Protein AF-A0A8T7BQT5-F1 (afdb_monomer)

Foldseek 3Di:
DPPDDLLVVLVVLLVVLLVVLVVVLVVVLVVVVVVLVVCQVVFDADPPLVVVCVVVVHDRTDHPDDDPCVSVVVSVVSSVVSSVVSVVVSVVSSVDDVVVVVVVD

Secondary structure (DSSP, 8-state):
-----HHHHHHHHHHHHHHHHHHHHHHHHHHHHHHHHHHHHH-B--TTHHHHHHHHT--S-BPP---HHHHHHHHHHHHHHHHHHHHHHHHHHHHS-HHHHTT--

Structure (mmCIF, N/CA/C/O backbone):
data_AF-A0A8T7BQT5-F1
#
_entry.id   AF-A0A8T7BQT5-F1
#
loop_
_atom_site.group_PDB
_atom_site.id
_atom_site.type_symbol
_atom_site.label_atom_id
_atom_site.label_alt_id
_atom_site.label_comp_id
_atom_site.label_asym_id
_atom_site.label_entity_id
_atom_site.label_seq_id
_atom_site.pdbx_PDB_ins_code
_atom_site.Cartn_x
_atom_site.Cartn_y
_atom_site.Cartn_z
_atom_site.occupancy
_atom_site.B_iso_or_equiv
_atom_site.auth_seq_id
_atom_site.auth_comp_id
_atom_site.auth_asym_id
_atom_site.auth_atom_id
_at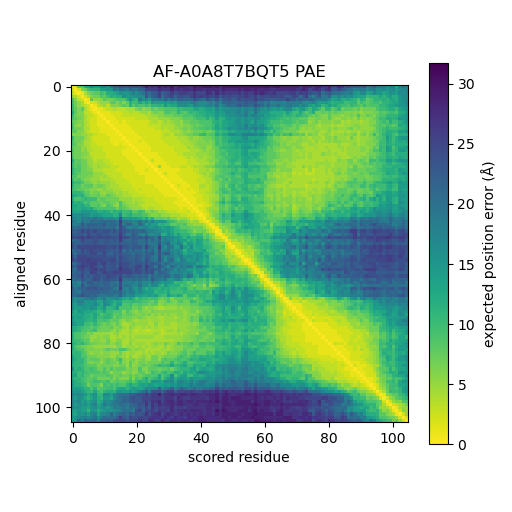om_site.pdbx_PDB_model_num
ATOM 1 N N . ALA A 1 1 ? -28.362 10.741 21.816 1.00 50.31 1 ALA A N 1
ATOM 2 C CA . ALA A 1 1 ? -27.194 9.835 21.861 1.00 50.31 1 ALA A CA 1
ATOM 3 C C . ALA A 1 1 ? -27.605 8.482 21.289 1.00 50.31 1 ALA A C 1
ATOM 5 O O . ALA A 1 1 ? -28.523 7.880 21.825 1.00 50.31 1 ALA A O 1
ATOM 6 N N . LEU A 1 2 ? -26.985 8.017 20.200 1.00 54.69 2 LEU A N 1
ATOM 7 C CA . LEU A 1 2 ? -27.400 6.820 19.441 1.00 54.69 2 LEU A CA 1
ATOM 8 C C . LEU A 1 2 ? -27.205 5.461 20.167 1.00 54.69 2 LEU A C 1
ATOM 10 O O . LEU A 1 2 ? -27.236 4.417 19.529 1.00 54.69 2 LEU A O 1
ATOM 14 N N . GLY A 1 3 ? -26.974 5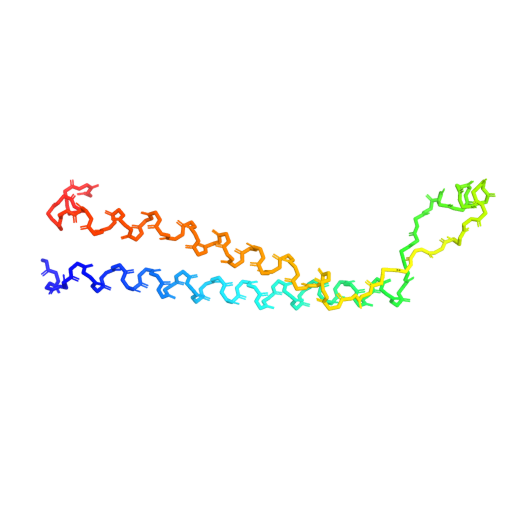.435 21.485 1.00 65.12 3 GLY A N 1
ATOM 15 C CA . GLY A 1 3 ? -26.858 4.194 22.273 1.00 65.12 3 GLY A CA 1
ATOM 16 C C . GLY A 1 3 ? -25.644 3.304 21.957 1.00 65.12 3 GLY A C 1
ATOM 17 O O . GLY A 1 3 ? -25.505 2.228 22.535 1.00 65.12 3 GLY A O 1
ATOM 18 N N . LEU A 1 4 ? -24.748 3.727 21.061 1.00 63.12 4 LEU A N 1
ATOM 19 C CA . LEU A 1 4 ? -23.578 2.944 20.670 1.00 63.12 4 LEU A CA 1
ATOM 20 C C . LEU A 1 4 ? -22.508 2.972 21.767 1.00 63.12 4 LEU A C 1
ATOM 22 O O . LEU A 1 4 ? -22.069 4.033 22.210 1.00 63.12 4 LEU A O 1
ATOM 26 N N . ARG A 1 5 ? -22.065 1.781 22.188 1.00 69.88 5 ARG A N 1
ATOM 27 C CA . ARG A 1 5 ? -20.934 1.619 23.110 1.00 69.88 5 ARG A CA 1
ATOM 28 C C . ARG A 1 5 ? -19.658 2.193 22.466 1.00 69.88 5 ARG A C 1
ATOM 30 O O . ARG A 1 5 ? -19.417 1.906 21.293 1.00 69.88 5 ARG A O 1
ATOM 37 N N . PRO A 1 6 ? -18.804 2.921 23.209 1.00 66.50 6 PRO A N 1
ATOM 38 C CA . PRO A 1 6 ? -17.599 3.569 22.668 1.00 66.50 6 PRO A CA 1
ATOM 39 C C . PRO A 1 6 ? -16.640 2.606 21.940 1.00 66.50 6 PRO A C 1
ATOM 41 O O . PRO A 1 6 ? -16.027 2.979 20.943 1.00 66.50 6 PRO A O 1
ATOM 44 N N . GLY A 1 7 ? -16.595 1.330 22.342 1.00 70.31 7 GLY A N 1
ATOM 45 C CA . GLY A 1 7 ? -15.810 0.299 21.648 1.00 70.31 7 GLY A CA 1
ATOM 46 C C . GLY A 1 7 ? -16.307 -0.065 20.239 1.00 70.31 7 GLY A C 1
ATOM 47 O O . GLY A 1 7 ? -15.526 -0.524 19.411 1.00 70.31 7 GLY A O 1
ATOM 48 N N . HIS A 1 8 ? -17.589 0.146 19.923 1.00 75.25 8 HIS A N 1
ATOM 49 C CA . HIS A 1 8 ? -18.101 -0.082 18.565 1.00 75.25 8 HIS A CA 1
ATOM 50 C C . HIS A 1 8 ? -17.674 1.032 17.605 1.00 75.25 8 HIS A C 1
ATOM 52 O O . HIS A 1 8 ? -17.433 0.761 16.432 1.00 75.25 8 HIS A O 1
ATOM 58 N N . LEU A 1 9 ? -17.530 2.263 18.106 1.00 78.81 9 LEU A N 1
ATOM 59 C CA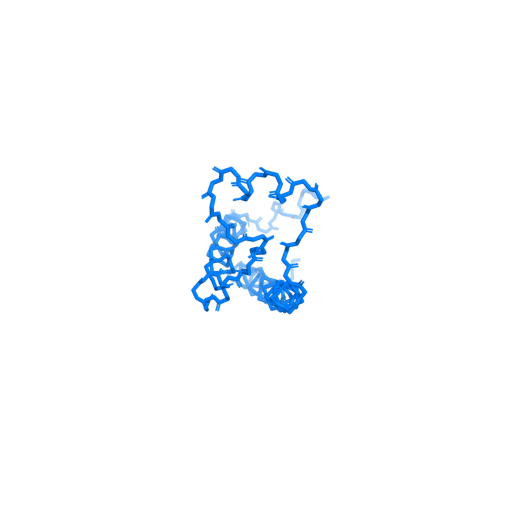 . LEU A 1 9 ? -17.135 3.417 17.301 1.00 78.81 9 LEU A CA 1
ATOM 60 C C . LEU A 1 9 ? -15.662 3.325 16.877 1.00 78.81 9 LEU A C 1
ATOM 62 O O . LEU A 1 9 ? -15.334 3.546 15.716 1.00 78.81 9 LEU A O 1
ATOM 66 N N . SER A 1 10 ? -14.778 2.913 17.790 1.00 74.94 10 SER A N 1
ATOM 67 C CA . SER A 1 10 ? -13.363 2.694 17.466 1.00 74.94 10 SER A CA 1
ATOM 68 C C . SER A 1 10 ? -13.155 1.522 16.501 1.00 74.94 10 SER A C 1
ATOM 70 O O . SER A 1 10 ? -12.359 1.635 15.568 1.00 74.94 10 SER A O 1
ATOM 72 N N . ARG A 1 11 ? -13.914 0.427 16.654 1.00 80.38 11 ARG A N 1
ATOM 73 C CA . ARG A 1 11 ? -13.884 -0.702 15.708 1.00 80.38 11 ARG A CA 1
ATOM 74 C C . ARG A 1 11 ? -14.374 -0.306 14.314 1.00 80.38 11 ARG A C 1
ATOM 76 O O . ARG A 1 11 ? -13.792 -0.757 13.333 1.00 80.38 11 ARG A O 1
ATOM 83 N N . LEU A 1 12 ? -15.410 0.528 14.225 1.00 84.81 12 LEU A N 1
ATOM 84 C CA . LEU A 1 12 ? -15.933 1.021 12.951 1.00 84.81 12 LEU A CA 1
ATOM 85 C C . LEU A 1 12 ? -14.863 1.803 12.179 1.00 84.81 12 LEU A C 1
ATOM 87 O O . LEU A 1 12 ? -14.565 1.457 11.040 1.00 84.81 12 LEU A O 1
ATOM 91 N N . VAL A 1 13 ? -14.230 2.782 12.831 1.00 82.88 13 VAL A N 1
ATOM 92 C CA . VAL A 1 13 ? -13.184 3.619 12.217 1.00 82.88 13 VAL A CA 1
ATOM 93 C C . VAL A 1 13 ? -11.975 2.786 11.791 1.00 82.88 13 VAL A C 1
ATOM 95 O O . VAL A 1 13 ? -11.393 3.019 10.731 1.00 82.88 13 VAL A O 1
ATOM 98 N N . PHE A 1 14 ? -11.607 1.774 12.579 1.00 82.44 14 PHE A N 1
ATOM 99 C CA . PHE A 1 14 ? -10.525 0.864 12.210 1.00 82.44 14 PHE A CA 1
ATOM 100 C C . PHE A 1 14 ? -10.862 0.045 10.954 1.00 82.44 14 PHE A C 1
ATOM 102 O O . PHE A 1 14 ? -10.040 -0.052 10.044 1.00 82.44 14 PHE A O 1
ATOM 109 N N . VAL A 1 15 ? -12.077 -0.511 10.877 1.00 85.50 15 VAL A N 1
ATOM 110 C CA . VAL A 1 15 ? -12.546 -1.276 9.708 1.00 85.50 15 VAL A CA 1
ATOM 111 C C . VAL A 1 15 ? -12.641 -0.390 8.466 1.00 85.50 15 VAL A C 1
ATOM 113 O O . VAL A 1 15 ? -12.216 -0.810 7.394 1.00 85.50 15 VAL A O 1
ATOM 116 N N . GLU A 1 16 ? -13.133 0.839 8.604 1.00 87.44 16 GLU A N 1
ATOM 117 C CA . GLU A 1 16 ? -13.184 1.819 7.516 1.00 87.44 16 GLU A CA 1
ATOM 118 C C . GLU A 1 16 ? -11.782 2.158 6.997 1.00 87.44 16 GLU A C 1
ATOM 120 O O . GLU A 1 16 ? -11.531 2.111 5.792 1.00 87.44 16 GLU A O 1
ATOM 125 N N . THR A 1 17 ? -10.840 2.408 7.909 1.00 85.00 17 THR A N 1
ATOM 126 C CA . THR A 1 17 ? -9.448 2.698 7.542 1.00 85.00 17 THR A CA 1
ATOM 127 C C . THR A 1 17 ? -8.800 1.512 6.827 1.00 85.00 17 THR A C 1
ATOM 129 O O . THR A 1 17 ? -8.062 1.697 5.856 1.00 85.00 17 THR A O 1
ATOM 132 N N . LEU A 1 18 ? -9.099 0.288 7.267 1.00 85.88 18 LEU A N 1
ATOM 133 C CA . LEU A 1 18 ? -8.608 -0.944 6.653 1.00 85.88 18 LEU A CA 1
ATOM 134 C C . LEU A 1 18 ? -9.205 -1.171 5.254 1.00 85.88 18 LEU A C 1
ATOM 136 O O . LEU A 1 18 ? -8.477 -1.520 4.323 1.00 85.88 18 LEU A O 1
ATOM 140 N N . LEU A 1 19 ? -10.502 -0.912 5.074 1.00 89.56 19 LEU A N 1
ATOM 141 C CA . LEU A 1 19 ? -11.171 -0.961 3.770 1.00 89.56 19 LEU A CA 1
ATOM 142 C C . LEU A 1 19 ? -10.569 0.057 2.796 1.00 89.56 19 LEU A C 1
ATOM 144 O O . LEU A 1 19 ? -10.150 -0.318 1.704 1.00 89.56 19 LEU A O 1
ATOM 148 N N . MET A 1 20 ? -10.436 1.319 3.204 1.00 90.50 20 MET A N 1
ATOM 149 C CA . MET A 1 20 ? -9.861 2.360 2.344 1.00 90.50 20 MET A CA 1
ATOM 150 C C . MET A 1 20 ? -8.383 2.102 2.024 1.00 90.50 20 MET A C 1
ATOM 152 O O . MET A 1 20 ? -7.975 2.233 0.870 1.00 90.50 20 MET A O 1
ATOM 156 N N . SER A 1 21 ? -7.586 1.669 3.008 1.00 85.69 21 SER A N 1
ATOM 157 C CA . SER A 1 21 ? -6.170 1.334 2.787 1.00 85.69 21 SER A CA 1
ATOM 158 C C . SER A 1 21 ? -6.008 0.156 1.827 1.00 85.69 21 SER A C 1
ATOM 160 O O . SER A 1 21 ? -5.179 0.215 0.924 1.00 85.69 21 SER A O 1
ATOM 162 N N . SER A 1 22 ? -6.806 -0.904 1.987 1.00 87.12 22 SER A N 1
ATOM 163 C CA . SER A 1 22 ? -6.729 -2.085 1.116 1.00 87.12 22 SER A CA 1
ATOM 164 C C . SER A 1 22 ? -7.154 -1.780 -0.322 1.00 87.12 22 SER A C 1
ATOM 166 O O . SER A 1 22 ? -6.472 -2.206 -1.255 1.00 87.12 22 SER A O 1
ATOM 168 N N . LEU A 1 23 ? -8.209 -0.982 -0.517 1.00 92.00 23 LEU A N 1
ATOM 169 C CA . LEU A 1 23 ? -8.625 -0.519 -1.843 1.00 92.00 23 LEU A CA 1
ATOM 170 C C . LEU A 1 23 ? -7.549 0.350 -2.502 1.00 92.00 23 LEU A C 1
ATOM 172 O O . LEU A 1 23 ? -7.180 0.104 -3.651 1.00 92.00 23 LEU A O 1
ATOM 176 N N . GLY A 1 24 ? -7.000 1.322 -1.768 1.00 89.00 24 GLY A N 1
ATOM 177 C CA . GLY A 1 24 ? -5.922 2.179 -2.262 1.00 89.00 24 GLY A CA 1
ATOM 178 C C . GLY A 1 24 ? -4.672 1.385 -2.648 1.00 89.00 24 GLY A C 1
ATOM 179 O O . GLY A 1 24 ? -4.087 1.633 -3.701 1.00 89.00 24 GLY A O 1
ATOM 180 N N . LEU A 1 25 ? -4.300 0.381 -1.849 1.00 88.62 25 LEU A N 1
ATOM 181 C CA . LEU A 1 25 ? -3.182 -0.517 -2.150 1.00 88.62 25 LEU A CA 1
ATOM 182 C C . LEU A 1 25 ? -3.438 -1.372 -3.384 1.00 88.62 25 LEU A C 1
ATOM 184 O O . LEU A 1 25 ? -2.556 -1.477 -4.233 1.00 88.62 25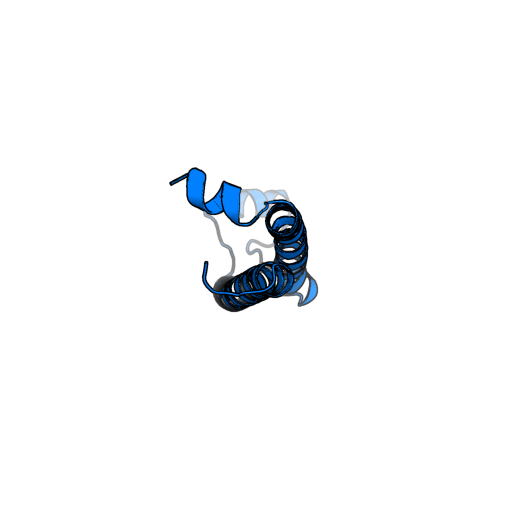 LEU A O 1
ATOM 188 N N . GLY A 1 26 ? -4.633 -1.956 -3.502 1.00 89.75 26 GLY A N 1
ATOM 189 C CA . GLY A 1 26 ? -5.010 -2.750 -4.668 1.00 89.75 26 GLY A CA 1
ATOM 190 C C . GLY A 1 26 ? -4.884 -1.939 -5.954 1.00 89.75 26 GLY A C 1
ATOM 191 O O . GLY A 1 26 ? -4.215 -2.371 -6.890 1.00 89.75 26 GLY A O 1
ATOM 192 N N . ILE A 1 27 ? -5.442 -0.726 -5.965 1.00 91.81 27 ILE A N 1
ATOM 193 C CA . ILE A 1 27 ? -5.363 0.195 -7.107 1.00 91.81 27 ILE A CA 1
ATOM 194 C C . ILE A 1 27 ? -3.910 0.619 -7.371 1.00 91.81 27 ILE A C 1
ATOM 196 O O . ILE A 1 27 ? -3.458 0.585 -8.515 1.00 91.81 27 ILE A O 1
ATOM 200 N N . GLY A 1 28 ? -3.157 0.973 -6.327 1.00 87.88 28 GLY A N 1
ATOM 201 C CA . GLY A 1 28 ? -1.763 1.403 -6.444 1.00 87.88 28 GLY A CA 1
ATOM 202 C C . GLY A 1 28 ? -0.842 0.322 -7.013 1.00 87.88 28 GLY A C 1
ATOM 203 O O . GLY A 1 28 ? -0.034 0.613 -7.894 1.00 87.88 28 GLY A O 1
ATOM 204 N N . ILE A 1 29 ? -0.998 -0.932 -6.574 1.00 87.81 29 ILE A N 1
ATOM 205 C CA . ILE A 1 29 ? -0.260 -2.082 -7.120 1.00 87.81 29 ILE A CA 1
ATOM 206 C C . ILE A 1 29 ? -0.604 -2.277 -8.597 1.00 87.81 29 ILE A C 1
ATOM 208 O O . ILE A 1 29 ? 0.298 -2.472 -9.407 1.00 87.81 29 ILE A O 1
ATOM 212 N N . LEU A 1 30 ? -1.887 -2.200 -8.954 1.00 89.69 30 LEU A N 1
ATOM 213 C CA . LEU A 1 30 ? -2.356 -2.399 -10.327 1.00 89.69 30 LEU A CA 1
ATOM 214 C C . LEU A 1 30 ? -1.768 -1.347 -11.276 1.00 89.69 30 LEU A C 1
ATOM 216 O O . LEU A 1 30 ? -1.219 -1.692 -12.323 1.00 89.69 30 LEU A O 1
ATOM 220 N N . ILE A 1 31 ? -1.811 -0.073 -10.876 1.00 89.19 31 ILE A N 1
ATOM 221 C CA . ILE A 1 31 ? -1.240 1.042 -11.642 1.00 89.19 31 ILE A CA 1
ATOM 222 C C . ILE A 1 31 ? 0.290 0.930 -11.707 1.00 89.19 31 ILE A C 1
ATOM 224 O O . ILE A 1 31 ? 0.869 1.038 -12.788 1.00 89.19 31 ILE A O 1
ATOM 228 N N . GLY A 1 32 ? 0.957 0.672 -10.579 1.00 85.50 32 GLY A N 1
ATOM 229 C CA . GLY A 1 32 ? 2.415 0.532 -10.519 1.00 85.50 32 GLY A CA 1
ATOM 230 C C . GLY A 1 32 ? 2.932 -0.632 -11.368 1.00 85.50 32 GLY A C 1
ATOM 231 O O . GLY A 1 32 ? 3.934 -0.491 -12.073 1.00 85.50 32 GLY A O 1
ATOM 232 N N . PHE A 1 33 ? 2.213 -1.757 -11.362 1.00 84.75 33 PHE A N 1
ATOM 233 C CA . PHE A 1 33 ? 2.483 -2.894 -12.235 1.00 84.75 33 PHE A CA 1
ATOM 234 C C . PHE A 1 33 ? 2.286 -2.528 -13.707 1.00 84.75 33 PHE A C 1
ATOM 236 O O . PHE A 1 33 ? 3.177 -2.798 -14.505 1.00 84.75 33 PHE A O 1
ATOM 243 N N . ALA A 1 34 ? 1.180 -1.872 -14.069 1.00 86.62 34 ALA A N 1
ATOM 244 C CA . ALA A 1 34 ? 0.919 -1.462 -15.449 1.00 86.62 34 ALA A CA 1
ATOM 245 C C . ALA A 1 34 ? 2.015 -0.530 -15.998 1.00 86.62 34 ALA A C 1
ATOM 247 O O . ALA A 1 34 ? 2.522 -0.755 -17.098 1.00 86.62 34 ALA A O 1
ATOM 248 N N . ILE A 1 35 ? 2.438 0.466 -15.211 1.00 83.50 35 ILE A N 1
ATOM 249 C CA . ILE A 1 35 ? 3.524 1.390 -15.577 1.00 83.50 35 ILE A CA 1
ATOM 250 C C . ILE A 1 35 ? 4.846 0.632 -15.740 1.00 83.50 35 ILE A C 1
ATOM 252 O O . ILE A 1 35 ? 5.563 0.824 -16.722 1.00 83.50 35 ILE A O 1
ATOM 256 N N . THR A 1 36 ? 5.162 -0.258 -14.799 1.00 80.31 36 THR A N 1
ATOM 257 C CA . THR A 1 36 ? 6.418 -1.018 -14.818 1.00 80.31 36 THR A CA 1
ATOM 258 C C . THR A 1 36 ? 6.451 -2.027 -15.968 1.00 80.31 36 THR A C 1
ATOM 260 O O . THR A 1 36 ? 7.479 -2.164 -16.625 1.00 80.31 36 THR A O 1
ATOM 263 N N . ALA A 1 37 ? 5.331 -2.690 -16.269 1.00 80.06 37 ALA A N 1
ATOM 264 C CA . ALA A 1 37 ? 5.190 -3.584 -17.416 1.00 80.06 37 ALA A CA 1
ATOM 265 C C . ALA A 1 37 ? 5.360 -2.821 -18.738 1.00 80.06 37 ALA A C 1
ATOM 267 O O . ALA A 1 37 ? 6.082 -3.273 -19.626 1.00 80.06 37 ALA A O 1
ATOM 268 N N . TYR A 1 38 ? 4.771 -1.627 -18.844 1.00 80.50 38 TYR A N 1
ATOM 269 C CA . TYR A 1 38 ? 4.942 -0.761 -20.008 1.00 80.50 38 TYR A CA 1
ATOM 270 C C . TYR A 1 38 ? 6.411 -0.354 -20.214 1.00 80.50 38 TYR A C 1
ATOM 272 O O . TYR A 1 38 ? 6.940 -0.490 -21.321 1.00 80.50 38 TYR A O 1
ATOM 280 N N . LEU A 1 39 ? 7.085 0.077 -19.142 1.00 75.88 39 LEU A N 1
ATOM 281 C CA . LEU A 1 39 ? 8.507 0.439 -19.148 1.00 75.88 39 LEU A CA 1
ATOM 282 C C . LEU A 1 39 ? 9.427 -0.760 -19.409 1.00 75.88 39 LEU A C 1
ATOM 284 O O . LEU A 1 39 ? 10.486 -0.598 -20.008 1.00 75.88 39 LEU A O 1
ATOM 288 N N . SER A 1 40 ? 9.029 -1.962 -18.990 1.00 71.12 40 SER A N 1
ATOM 289 C CA . SER A 1 40 ? 9.775 -3.195 -19.250 1.00 71.12 40 SER A CA 1
ATOM 290 C C . SER A 1 40 ? 9.789 -3.550 -20.741 1.00 71.12 40 SER A C 1
ATOM 292 O O . SER A 1 40 ? 10.822 -3.992 -21.238 1.00 71.12 40 SER A O 1
ATOM 294 N N . VAL A 1 41 ? 8.689 -3.301 -21.465 1.00 70.06 41 VAL A N 1
ATOM 295 C CA . VAL A 1 41 ? 8.591 -3.564 -22.914 1.00 70.06 41 VAL A CA 1
ATOM 296 C C . VAL A 1 41 ? 9.212 -2.442 -23.750 1.00 70.06 41 VAL A C 1
ATOM 298 O O . VAL A 1 41 ? 9.947 -2.726 -24.692 1.00 70.06 41 VAL A O 1
ATOM 301 N N . HIS A 1 42 ? 8.937 -1.174 -23.425 1.00 69.62 42 HIS A N 1
ATOM 302 C CA . HIS A 1 42 ? 9.452 -0.040 -24.206 1.00 69.62 42 HIS A CA 1
ATOM 303 C C . HIS A 1 42 ? 10.924 0.275 -23.901 1.00 69.62 42 HIS A C 1
ATOM 305 O O . HIS A 1 42 ? 11.608 0.859 -24.742 1.00 69.62 42 HIS A O 1
ATOM 311 N N . GLY A 1 43 ? 11.422 -0.146 -22.733 1.00 62.22 43 GLY A N 1
ATOM 312 C CA . GLY A 1 43 ? 12.718 0.272 -22.209 1.00 62.22 43 GLY A CA 1
ATOM 313 C C . GLY A 1 43 ? 12.696 1.748 -21.806 1.00 62.22 43 GLY A C 1
ATOM 314 O O . GLY A 1 43 ? 12.025 2.579 -22.419 1.00 62.22 43 GLY A O 1
ATOM 315 N N . PHE A 1 44 ? 13.426 2.105 -20.753 1.00 67.25 44 PHE A N 1
ATOM 316 C CA . PHE A 1 44 ? 13.594 3.512 -20.409 1.00 67.25 44 PHE A CA 1
ATOM 317 C C . PHE A 1 44 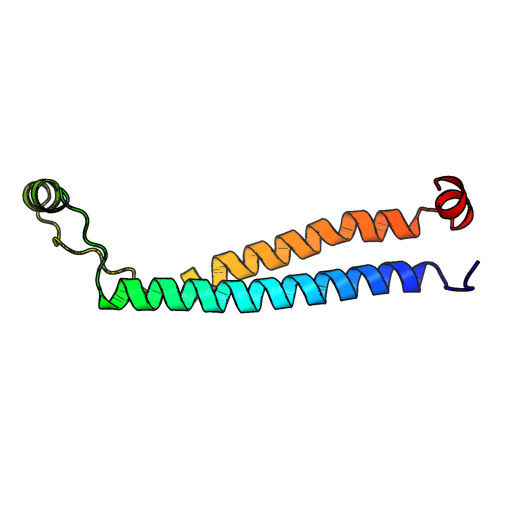? 14.718 4.097 -21.275 1.00 67.25 44 PHE A C 1
ATOM 319 O O . PHE A 1 44 ? 15.887 3.756 -21.085 1.00 67.25 44 PHE A O 1
ATOM 326 N N . TYR A 1 45 ? 14.357 4.941 -22.244 1.00 61.88 45 TYR A N 1
ATOM 327 C CA . TYR A 1 45 ? 15.294 5.664 -23.106 1.00 61.88 45 TYR A CA 1
ATOM 328 C C . TYR A 1 45 ? 15.103 7.172 -22.924 1.00 61.88 45 TYR A C 1
ATOM 330 O O . TYR A 1 45 ? 13.985 7.679 -23.014 1.00 61.88 45 TYR A O 1
ATOM 338 N N . TYR A 1 46 ? 16.199 7.882 -22.657 1.00 61.72 46 TYR A N 1
ATOM 339 C CA . TYR A 1 46 ? 16.220 9.332 -22.488 1.00 61.72 46 TYR A CA 1
ATOM 340 C C . TYR A 1 46 ? 17.247 9.930 -23.461 1.00 61.72 46 TYR A C 1
ATOM 342 O O . TYR A 1 46 ? 18.395 9.477 -23.457 1.00 61.72 46 TYR A O 1
ATOM 350 N N . PRO A 1 47 ? 16.882 10.924 -24.294 1.00 54.03 47 PRO A N 1
ATOM 351 C CA . PRO A 1 47 ? 17.824 11.544 -25.224 1.00 54.03 47 PRO A CA 1
ATOM 352 C C . PRO A 1 47 ? 18.981 12.195 -24.444 1.00 54.03 47 PRO A C 1
ATOM 354 O O . PRO A 1 47 ? 18.758 13.074 -23.614 1.00 54.03 47 PRO A O 1
ATOM 357 N N . GLY A 1 48 ? 20.209 11.716 -24.677 1.00 62.97 48 GLY A N 1
ATOM 358 C CA . GLY A 1 48 ? 21.423 12.081 -23.924 1.00 62.97 48 GLY A CA 1
ATOM 359 C C . GLY A 1 48 ? 22.023 10.952 -23.070 1.00 62.97 48 GLY A C 1
ATOM 360 O O . GLY A 1 48 ? 23.154 11.079 -22.603 1.00 62.97 48 GLY A O 1
ATOM 361 N N . MET A 1 49 ? 21.318 9.825 -22.896 1.00 62.31 49 MET A N 1
ATOM 362 C CA . MET A 1 49 ? 21.892 8.619 -22.276 1.00 62.31 49 MET A CA 1
ATOM 363 C C . MET A 1 49 ? 22.997 7.990 -23.129 1.00 62.31 49 MET A C 1
ATOM 365 O O . MET A 1 49 ? 23.940 7.459 -22.556 1.00 62.31 49 MET A O 1
ATOM 369 N N . GLU A 1 50 ? 22.933 8.117 -24.456 1.00 60.53 50 GLU A N 1
ATOM 370 C CA . GLU A 1 50 ? 23.912 7.533 -25.387 1.00 60.53 50 GLU A CA 1
ATOM 371 C C . GLU A 1 50 ? 25.334 8.078 -25.169 1.00 60.53 50 GLU A C 1
ATOM 373 O O . GLU A 1 50 ? 26.306 7.324 -25.129 1.00 60.53 50 GLU A O 1
ATOM 378 N N . GLU A 1 51 ? 25.476 9.383 -24.915 1.00 61.06 51 GLU A N 1
ATOM 379 C CA . GLU A 1 51 ? 26.785 10.002 -24.656 1.00 61.06 51 GLU A CA 1
ATOM 380 C C . GLU A 1 51 ? 27.383 9.604 -23.295 1.00 61.06 51 GLU A C 1
ATOM 382 O O . GLU A 1 51 ? 28.606 9.541 -23.139 1.00 61.06 51 GLU A O 1
ATOM 387 N N . MET A 1 52 ? 26.539 9.327 -22.295 1.00 60.00 52 MET A N 1
ATOM 388 C CA . MET A 1 52 ? 26.969 8.843 -20.978 1.00 60.00 52 MET A CA 1
ATOM 389 C C . MET A 1 52 ? 27.253 7.338 -20.990 1.00 60.00 52 MET A C 1
ATOM 391 O O . MET A 1 52 ? 28.270 6.898 -20.454 1.00 60.00 52 MET A O 1
ATOM 395 N N . ALA A 1 53 ? 26.403 6.549 -21.643 1.00 58.28 53 ALA A N 1
ATOM 396 C CA . ALA A 1 53 ? 26.556 5.109 -21.800 1.00 58.28 53 ALA A CA 1
ATOM 397 C C . ALA A 1 53 ? 27.820 4.762 -22.602 1.00 58.28 53 ALA A C 1
ATOM 399 O O . ALA A 1 53 ? 28.578 3.884 -22.185 1.00 58.28 53 ALA A O 1
ATOM 400 N N . ALA A 1 54 ? 28.130 5.528 -23.655 1.00 59.94 54 ALA A N 1
ATOM 401 C CA . ALA A 1 54 ? 29.370 5.396 -24.420 1.00 59.94 54 ALA A CA 1
ATOM 402 C C . ALA A 1 54 ? 30.633 5.715 -23.595 1.00 59.94 54 ALA A C 1
ATOM 404 O O . ALA A 1 54 ? 31.669 5.081 -23.787 1.00 59.94 54 ALA A O 1
ATOM 405 N N . LYS A 1 55 ? 30.563 6.657 -22.642 1.00 59.44 55 LYS A N 1
ATOM 406 C CA . LYS A 1 55 ? 31.690 6.986 -21.745 1.00 59.44 55 LYS A CA 1
ATOM 407 C C . LYS A 1 55 ? 31.937 5.936 -20.661 1.00 59.44 55 LYS A C 1
ATOM 409 O O . LYS A 1 55 ? 33.076 5.777 -20.232 1.00 59.44 55 LYS A O 1
ATOM 414 N N . PHE A 1 56 ? 30.892 5.238 -20.218 1.00 64.56 56 PHE A N 1
ATOM 415 C CA . PHE A 1 56 ? 30.964 4.240 -19.143 1.00 64.56 56 PHE A CA 1
ATOM 416 C C . PHE A 1 56 ? 30.836 2.789 -19.630 1.00 64.56 56 PHE A C 1
ATOM 418 O O . PHE A 1 56 ? 30.787 1.875 -18.809 1.00 64.56 56 PHE A O 1
ATOM 425 N N . ASN A 1 57 ? 30.810 2.566 -20.949 1.00 58.47 57 ASN A N 1
ATOM 426 C CA . ASN A 1 57 ? 30.658 1.251 -21.578 1.00 58.47 57 ASN A CA 1
ATOM 427 C C . ASN A 1 57 ? 29.409 0.487 -21.077 1.00 58.47 57 ASN A C 1
ATOM 429 O O . ASN A 1 57 ? 29.429 -0.739 -20.929 1.00 58.47 57 ASN A O 1
ATOM 433 N N . LEU A 1 58 ? 28.340 1.229 -20.768 1.00 62.66 58 LEU A N 1
ATOM 434 C CA . LEU A 1 58 ? 27.068 0.719 -20.252 1.00 62.66 58 LEU A CA 1
ATOM 435 C C . LEU A 1 58 ? 26.058 0.512 -21.396 1.00 62.66 58 LEU A C 1
ATOM 437 O O . LEU A 1 58 ? 26.166 1.168 -22.429 1.00 62.66 58 LEU A O 1
ATOM 441 N N . PRO A 1 59 ? 25.059 -0.375 -21.236 1.00 60.28 59 PRO A N 1
ATOM 442 C CA . PRO A 1 59 ? 23.995 -0.539 -22.224 1.00 60.28 59 PRO A CA 1
ATOM 443 C C . PRO A 1 59 ? 23.134 0.729 -22.349 1.00 60.28 59 PRO A C 1
ATOM 445 O O . PRO A 1 59 ? 22.703 1.279 -21.338 1.00 60.28 59 PRO A O 1
ATOM 448 N N . ASP A 1 60 ? 22.792 1.123 -23.580 1.00 57.72 60 ASP A N 1
ATOM 449 C CA . ASP A 1 60 ? 21.965 2.308 -23.898 1.00 57.72 60 ASP A CA 1
ATOM 450 C C . ASP A 1 60 ? 20.535 2.283 -23.336 1.00 57.72 60 ASP A C 1
ATOM 452 O O . ASP A 1 60 ? 19.824 3.289 -23.354 1.00 57.72 60 ASP A O 1
ATOM 456 N N . ARG A 1 61 ? 20.072 1.123 -22.859 1.00 58.31 61 ARG A N 1
ATOM 457 C CA . ARG A 1 61 ? 18.697 0.922 -22.389 1.00 58.31 61 ARG A CA 1
ATOM 458 C C . ARG A 1 61 ? 18.691 0.340 -20.987 1.00 58.31 61 ARG A C 1
ATOM 460 O O . ARG A 1 61 ? 19.155 -0.781 -20.771 1.00 58.31 61 ARG A O 1
ATOM 467 N N . MET A 1 62 ? 18.104 1.078 -20.045 1.00 63.31 62 MET A N 1
ATOM 468 C CA . MET A 1 62 ? 17.774 0.542 -18.727 1.00 63.31 62 MET A CA 1
ATOM 469 C C . MET A 1 62 ? 16.434 -0.189 -18.795 1.00 63.31 62 MET A C 1
ATOM 471 O O . MET A 1 62 ? 15.388 0.410 -19.052 1.00 63.31 62 MET A O 1
ATOM 475 N N . TYR A 1 63 ? 16.474 -1.491 -18.525 1.00 61.72 63 TYR A N 1
ATOM 476 C CA . TYR A 1 63 ? 15.281 -2.298 -18.310 1.00 61.72 63 TYR A CA 1
ATOM 477 C C . TYR A 1 63 ? 15.034 -2.404 -16.803 1.00 61.72 63 TYR A C 1
ATOM 479 O O . TYR A 1 63 ? 15.875 -2.969 -16.098 1.00 61.72 63 TYR A O 1
ATOM 487 N N . PRO A 1 64 ? 13.920 -1.871 -16.277 1.00 62.25 64 PRO A N 1
ATOM 488 C CA . PRO A 1 64 ? 13.578 -2.084 -14.878 1.00 62.25 64 PRO A CA 1
ATOM 489 C C . PRO A 1 64 ? 13.384 -3.585 -14.620 1.00 62.25 64 PRO A C 1
ATOM 491 O O . PRO A 1 64 ? 12.560 -4.236 -15.263 1.00 62.25 64 PRO A O 1
ATOM 494 N N . SER A 1 65 ? 14.153 -4.148 -13.684 1.00 62.72 65 SER A N 1
ATOM 495 C CA . SER A 1 65 ? 14.007 -5.543 -13.274 1.00 62.72 65 SER A CA 1
ATOM 496 C C . SER A 1 65 ? 12.803 -5.683 -12.343 1.00 62.72 65 SER A C 1
ATOM 498 O O . SER A 1 65 ? 12.783 -5.209 -11.204 1.00 62.72 65 SER A O 1
ATOM 500 N N . VAL A 1 66 ? 11.755 -6.335 -12.842 1.00 63.22 66 VAL A N 1
ATOM 501 C CA . VAL A 1 66 ? 10.506 -6.516 -12.100 1.00 63.22 66 VAL A CA 1
ATOM 502 C C . VAL A 1 66 ? 10.679 -7.673 -11.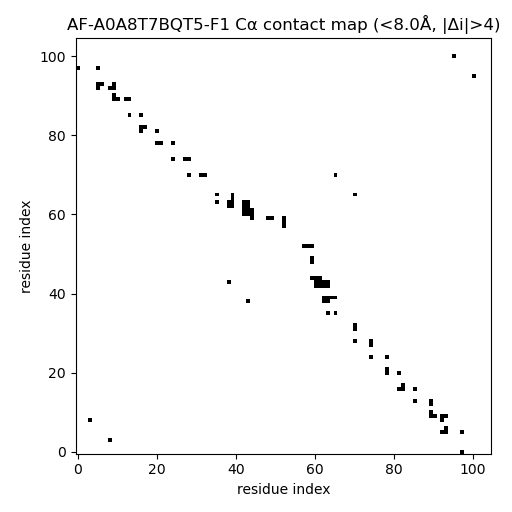119 1.00 63.22 66 VAL A C 1
ATOM 504 O O . VAL A 1 66 ? 10.458 -8.833 -11.453 1.00 63.22 66 VAL A O 1
ATOM 507 N N . THR A 1 67 ? 11.120 -7.371 -9.898 1.00 74.19 67 THR A N 1
ATOM 508 C CA . THR A 1 67 ? 11.167 -8.364 -8.814 1.00 74.19 67 THR A CA 1
ATOM 509 C C . THR A 1 67 ? 9.938 -8.197 -7.928 1.00 74.19 67 THR A C 1
ATOM 511 O O . THR A 1 67 ? 9.606 -7.077 -7.536 1.00 74.19 67 THR A O 1
ATOM 514 N N . LEU A 1 68 ? 9.284 -9.307 -7.567 1.00 71.06 68 LEU A N 1
ATOM 515 C CA . LEU A 1 68 ? 8.109 -9.308 -6.682 1.00 71.06 68 LEU A CA 1
ATOM 516 C C . LEU A 1 68 ? 8.377 -8.552 -5.368 1.00 71.06 68 LEU A C 1
ATOM 518 O O . LEU A 1 68 ? 7.510 -7.847 -4.863 1.00 71.06 68 LEU A O 1
ATOM 522 N N . LEU A 1 69 ? 9.608 -8.643 -4.862 1.00 76.19 69 LEU A N 1
ATOM 523 C CA . LEU A 1 69 ? 10.073 -7.933 -3.674 1.00 76.19 69 LEU A CA 1
ATOM 524 C C . LEU A 1 69 ? 9.997 -6.406 -3.832 1.00 76.19 69 LEU A C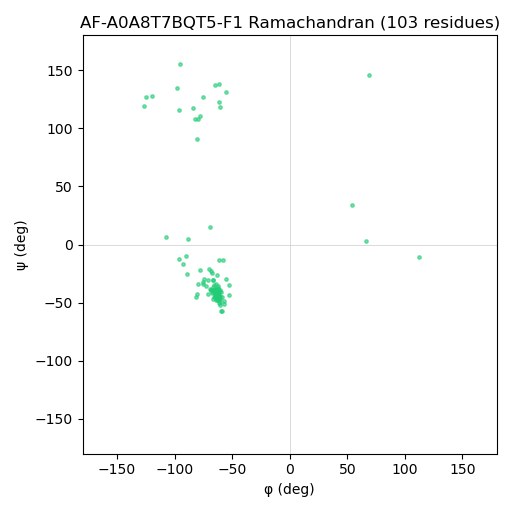 1
ATOM 526 O O . LEU A 1 69 ? 9.418 -5.742 -2.978 1.00 76.19 69 LEU A O 1
ATOM 530 N N . SER A 1 70 ? 10.508 -5.852 -4.935 1.00 76.38 70 SER A N 1
ATOM 531 C CA . SER A 1 70 ? 10.470 -4.407 -5.206 1.00 76.38 70 SER A CA 1
ATOM 532 C C . SER A 1 70 ? 9.043 -3.893 -5.400 1.00 76.38 70 SER A C 1
ATOM 534 O O . SER A 1 70 ? 8.729 -2.783 -4.979 1.00 76.38 70 SER A O 1
ATOM 536 N N . LEU A 1 71 ? 8.166 -4.712 -5.992 1.00 77.25 71 LEU A N 1
ATOM 537 C CA . LEU A 1 71 ? 6.758 -4.364 -6.192 1.00 77.25 71 LEU A CA 1
ATOM 538 C C . LEU A 1 71 ? 5.958 -4.386 -4.879 1.00 77.25 71 LEU A C 1
ATOM 540 O O . LEU A 1 71 ? 5.067 -3.562 -4.704 1.00 77.25 71 LEU A O 1
ATOM 544 N N . MET A 1 72 ? 6.262 -5.311 -3.964 1.00 80.12 72 MET A N 1
ATOM 545 C CA . MET A 1 72 ? 5.518 -5.496 -2.709 1.00 80.12 72 MET A CA 1
ATOM 546 C C . MET A 1 72 ? 6.046 -4.659 -1.539 1.00 80.12 72 MET A C 1
ATOM 548 O O . MET A 1 72 ? 5.272 -4.323 -0.646 1.00 80.12 72 MET A O 1
ATOM 552 N N . LEU A 1 73 ? 7.326 -4.275 -1.540 1.00 85.06 73 LEU A N 1
ATOM 553 C CA . LEU A 1 73 ? 7.941 -3.497 -0.456 1.00 85.06 73 LEU A CA 1
ATOM 554 C C . LEU A 1 73 ? 7.215 -2.175 -0.186 1.00 85.06 73 LEU A C 1
ATOM 556 O O . LEU A 1 73 ? 6.845 -1.901 0.953 1.00 85.06 73 LEU A O 1
ATOM 560 N N . GLY A 1 74 ? 6.974 -1.377 -1.231 1.00 85.62 74 GLY A N 1
ATOM 561 C CA . GLY A 1 74 ? 6.268 -0.097 -1.112 1.00 85.62 74 GLY A CA 1
ATOM 562 C C . GLY A 1 74 ? 4.857 -0.256 -0.527 1.00 85.62 74 GLY A C 1
ATOM 563 O O . GLY A 1 74 ? 4.576 0.319 0.526 1.00 85.62 74 GLY A O 1
ATOM 564 N N . PRO A 1 75 ? 3.985 -1.074 -1.146 1.00 85.12 75 PRO A N 1
ATOM 565 C CA . PRO A 1 75 ? 2.648 -1.364 -0.636 1.00 85.12 75 PRO A CA 1
ATOM 566 C C . PRO A 1 75 ? 2.627 -1.859 0.818 1.00 85.12 75 PRO A C 1
ATOM 568 O O . PRO A 1 75 ? 1.819 -1.385 1.614 1.00 85.12 75 PRO A O 1
ATOM 571 N N . VAL A 1 76 ? 3.529 -2.768 1.200 1.00 85.56 76 VAL A N 1
ATOM 572 C CA . VAL A 1 76 ? 3.595 -3.300 2.572 1.00 85.56 76 VAL A CA 1
ATOM 573 C C . VAL A 1 76 ? 3.976 -2.213 3.577 1.00 85.56 76 VAL A C 1
ATOM 575 O O . VAL A 1 76 ? 3.344 -2.104 4.628 1.00 85.56 76 VAL A O 1
ATOM 578 N N . ILE A 1 77 ? 4.962 -1.374 3.254 1.00 89.19 77 ILE A N 1
ATOM 579 C CA . ILE A 1 77 ? 5.365 -0.256 4.118 1.00 89.19 77 ILE A CA 1
ATOM 580 C C . ILE A 1 77 ? 4.207 0.732 4.291 1.00 89.19 77 ILE A C 1
ATOM 582 O O . ILE A 1 77 ? 3.935 1.164 5.413 1.00 89.19 77 ILE A O 1
ATOM 586 N N . LEU A 1 78 ? 3.492 1.056 3.210 1.00 87.62 78 LEU A N 1
ATOM 587 C CA . LEU A 1 78 ? 2.337 1.954 3.271 1.00 87.62 78 LEU A CA 1
ATOM 588 C C . LEU A 1 78 ? 1.184 1.367 4.089 1.00 87.62 78 LEU A C 1
ATOM 590 O O . LEU A 1 78 ? 0.581 2.099 4.871 1.00 87.62 78 LEU A O 1
ATOM 594 N N . LEU A 1 79 ? 0.910 0.064 3.967 1.00 84.56 79 LEU A N 1
ATOM 595 C CA . LEU A 1 79 ? -0.107 -0.621 4.769 1.00 84.56 79 LEU A CA 1
ATOM 596 C C . LEU A 1 79 ? 0.212 -0.549 6.266 1.00 84.56 79 LEU A C 1
ATOM 598 O O . LEU A 1 79 ? -0.651 -0.220 7.078 1.00 84.56 79 LEU A O 1
ATOM 602 N N . ILE A 1 80 ? 1.460 -0.844 6.635 1.00 88.38 80 ILE A N 1
ATOM 603 C CA . ILE A 1 80 ? 1.904 -0.782 8.031 1.00 88.38 80 ILE A CA 1
ATOM 604 C C . ILE A 1 80 ? 1.821 0.663 8.536 1.00 88.38 80 ILE A C 1
ATOM 606 O O . ILE A 1 80 ? 1.292 0.907 9.621 1.00 88.38 80 ILE A O 1
ATOM 610 N N . GLY A 1 81 ? 2.283 1.631 7.740 1.00 88.19 81 GLY A N 1
ATOM 611 C CA . GLY A 1 81 ? 2.220 3.051 8.078 1.00 88.19 81 GLY A CA 1
ATOM 612 C C . GLY A 1 81 ? 0.790 3.555 8.285 1.00 88.19 81 GLY A C 1
ATOM 613 O O . GLY A 1 81 ? 0.525 4.243 9.273 1.00 88.19 81 GLY A O 1
ATOM 614 N N . SER A 1 82 ? -0.151 3.180 7.411 1.00 84.75 82 SER A N 1
ATOM 615 C CA . SER A 1 82 ? -1.552 3.594 7.538 1.00 84.75 82 SER A CA 1
ATOM 616 C C . SER A 1 82 ? -2.243 2.934 8.732 1.00 84.75 82 SER A C 1
ATOM 618 O O . SER A 1 82 ? -2.975 3.609 9.457 1.00 84.75 82 SER A O 1
ATOM 620 N N . MET A 1 83 ? -1.954 1.657 9.010 1.00 82.12 83 MET A N 1
ATOM 621 C CA . MET A 1 83 ? -2.437 0.983 10.219 1.00 82.12 83 MET A CA 1
ATOM 622 C C . MET A 1 83 ? -1.919 1.663 11.489 1.00 82.12 83 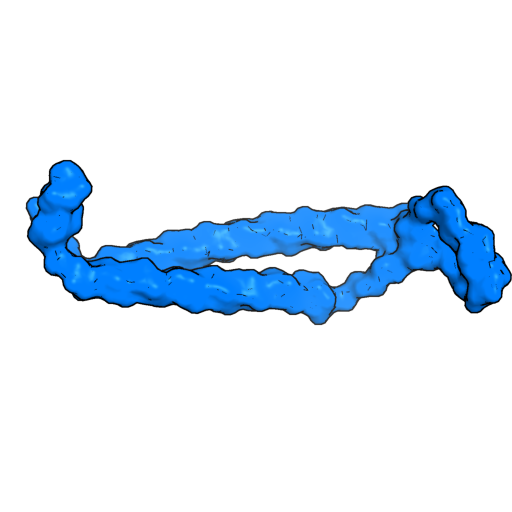MET A C 1
ATOM 624 O O . MET A 1 83 ? -2.703 1.897 12.407 1.00 82.12 83 MET A O 1
ATOM 628 N N . LEU A 1 84 ? -0.633 2.027 11.544 1.00 87.88 84 LEU A N 1
ATOM 629 C CA . LEU A 1 84 ? -0.060 2.750 12.684 1.00 87.88 84 LEU A CA 1
ATOM 630 C C . LEU A 1 84 ? -0.688 4.141 12.851 1.00 87.88 84 LEU A C 1
ATOM 632 O O . LEU A 1 84 ? -1.034 4.527 13.968 1.00 87.88 84 LEU A O 1
ATOM 636 N N . ALA A 1 85 ? -0.899 4.871 11.753 1.00 85.12 85 ALA A N 1
ATOM 637 C CA . ALA A 1 85 ? -1.558 6.175 11.778 1.00 85.12 85 ALA A CA 1
ATOM 638 C C . ALA A 1 85 ? -3.006 6.087 12.292 1.00 85.12 85 ALA A C 1
ATOM 640 O O . ALA A 1 85 ? -3.445 6.972 13.027 1.00 85.12 85 ALA A O 1
ATOM 641 N N . ALA A 1 86 ? -3.722 5.003 11.975 1.00 81.50 86 ALA A N 1
ATOM 642 C CA . ALA A 1 86 ? -5.096 4.753 12.418 1.00 81.50 86 ALA A CA 1
ATOM 643 C C . ALA A 1 86 ? -5.223 4.487 13.930 1.00 81.50 86 ALA A C 1
ATOM 645 O O . ALA A 1 86 ? -6.290 4.708 14.512 1.00 81.50 86 ALA A O 1
ATOM 646 N N . ILE A 1 87 ? -4.145 4.057 14.597 1.00 81.75 87 ILE A N 1
ATOM 647 C CA . ILE A 1 87 ? -4.146 3.811 16.048 1.00 81.75 87 ILE A CA 1
ATOM 648 C C . ILE A 1 87 ? -4.383 5.115 16.821 1.00 81.75 87 ILE A C 1
ATOM 650 O O . ILE A 1 87 ? -5.120 5.111 17.807 1.00 81.75 87 ILE A O 1
ATOM 654 N N . TYR A 1 88 ? -3.821 6.241 16.368 1.00 80.31 88 TYR A N 1
ATOM 655 C CA . TYR A 1 88 ? -3.985 7.540 17.030 1.00 80.31 88 TYR A CA 1
ATOM 656 C C . TYR A 1 88 ? -5.455 8.003 17.126 1.00 80.31 88 TYR A C 1
ATOM 658 O O . TYR A 1 88 ? -5.925 8.223 18.249 1.00 80.31 88 TYR A O 1
ATOM 666 N N . PRO A 1 89 ? -6.222 8.133 16.021 1.00 72.50 89 PRO A N 1
ATOM 667 C CA . PRO A 1 89 ? -7.625 8.520 16.096 1.00 72.50 89 PRO A CA 1
ATOM 668 C C . PRO A 1 89 ? -8.465 7.462 16.818 1.00 72.50 89 PRO A C 1
ATOM 670 O O . PRO A 1 89 ? -9.314 7.837 17.624 1.00 72.50 89 PRO A O 1
ATOM 673 N N . ALA A 1 90 ? -8.200 6.163 16.627 1.00 77.00 90 ALA A N 1
ATOM 674 C CA . ALA A 1 90 ? -8.930 5.097 17.318 1.00 77.00 90 ALA A CA 1
ATOM 675 C C . ALA A 1 90 ? -8.749 5.155 18.849 1.00 77.00 90 ALA A C 1
ATOM 677 O O . ALA A 1 90 ? -9.717 5.020 19.603 1.00 77.00 90 ALA A O 1
ATOM 678 N N . ALA A 1 91 ? -7.529 5.409 19.329 1.00 76.56 91 ALA A N 1
ATOM 679 C CA . ALA A 1 91 ? -7.251 5.603 20.750 1.00 76.56 91 ALA A CA 1
ATOM 680 C C . ALA A 1 91 ? -7.869 6.907 21.278 1.00 76.56 91 ALA A C 1
ATOM 682 O O . ALA A 1 91 ? -8.423 6.928 22.379 1.00 76.56 91 ALA A O 1
ATOM 683 N N . ARG A 1 92 ? -7.827 7.984 20.485 1.00 75.25 92 ARG A N 1
ATOM 684 C CA . ARG A 1 92 ? -8.423 9.281 20.837 1.00 75.25 92 ARG A CA 1
ATOM 685 C C . ARG A 1 92 ? -9.951 9.207 20.950 1.00 75.25 92 ARG A C 1
ATOM 687 O O . ARG A 1 92 ? -10.503 9.764 21.894 1.00 75.25 92 ARG A O 1
ATOM 694 N N . LEU A 1 93 ? -10.617 8.463 20.066 1.00 72.50 93 LEU A N 1
ATOM 695 C CA . LEU A 1 93 ? -12.067 8.221 20.080 1.00 72.50 93 LEU A CA 1
ATOM 696 C C . LEU A 1 93 ? -12.545 7.520 21.355 1.00 72.50 93 LEU A C 1
ATOM 698 O O . LEU A 1 93 ? -13.581 7.886 21.896 1.00 72.50 93 LEU A O 1
ATOM 702 N N . ASN A 1 94 ? -11.777 6.559 21.874 1.00 68.25 94 ASN A N 1
ATOM 703 C CA . ASN A 1 94 ? -12.126 5.874 23.123 1.00 68.25 94 ASN A CA 1
ATOM 704 C C . ASN A 1 94 ? -11.984 6.774 24.368 1.00 68.25 94 ASN A C 1
ATOM 706 O O . ASN A 1 94 ? -12.580 6.474 25.401 1.00 68.25 94 ASN A O 1
ATOM 710 N N . ARG A 1 95 ? -11.193 7.856 24.292 1.00 65.38 95 ARG A N 1
ATOM 711 C CA . ARG A 1 95 ? -10.970 8.795 25.409 1.00 65.38 95 ARG A CA 1
ATOM 712 C C . ARG A 1 95 ? -11.933 9.983 25.407 1.00 65.38 95 ARG A C 1
ATOM 714 O O . ARG A 1 95 ? -12.065 10.638 26.436 1.00 65.38 95 ARG A O 1
ATOM 721 N N . LEU A 1 96 ? -12.605 10.257 24.289 1.00 61.53 96 LEU A N 1
ATOM 722 C CA . LEU A 1 96 ? -13.620 11.303 24.194 1.00 61.53 96 LEU A CA 1
ATOM 723 C C . LEU A 1 96 ? -14.931 10.780 24.790 1.00 61.53 96 LEU A C 1
ATOM 725 O O . LEU A 1 96 ? -15.601 9.924 24.212 1.00 61.53 96 LEU A O 1
ATOM 729 N N . LEU A 1 97 ? -15.303 11.294 25.965 1.00 57.84 97 LEU A N 1
ATOM 730 C CA . LEU A 1 97 ? -16.636 11.083 26.520 1.00 57.84 97 LEU A CA 1
ATOM 731 C C . LEU A 1 97 ? -17.672 11.560 25.481 1.00 57.84 97 LEU A C 1
ATOM 733 O O . LEU A 1 97 ? -17.553 12.683 24.985 1.00 57.84 97 LEU A O 1
ATOM 737 N N . PRO A 1 98 ? -18.707 10.761 25.159 1.00 57.50 98 PRO A N 1
ATOM 738 C CA . PRO A 1 98 ? -19.666 11.049 24.083 1.00 57.50 98 PRO A CA 1
ATOM 739 C C . PRO A 1 98 ? -20.411 12.388 24.232 1.00 57.50 98 PRO A C 1
ATOM 741 O O . PRO A 1 98 ? -21.040 12.856 23.288 1.00 57.50 98 PRO A O 1
ATOM 744 N N . VAL A 1 99 ? -20.335 13.013 25.408 1.00 56.25 99 VAL A N 1
ATOM 745 C CA . VAL A 1 99 ? -20.923 14.322 25.707 1.00 56.25 99 VAL A CA 1
ATOM 746 C C . VAL A 1 99 ? -20.068 15.481 25.172 1.00 56.25 99 VAL A C 1
ATOM 748 O O . VAL A 1 99 ? -20.633 16.471 24.717 1.00 56.25 99 VAL A O 1
ATOM 751 N N . GLU A 1 100 ? -18.734 15.371 25.156 1.00 56.34 100 GLU A N 1
ATOM 752 C CA . GLU A 1 100 ? -17.864 16.425 24.602 1.00 56.34 100 GLU A CA 1
ATOM 753 C C . GLU A 1 100 ? -17.875 16.432 23.071 1.00 56.34 100 GLU A C 1
ATOM 755 O O . GLU A 1 100 ? -17.881 17.498 22.460 1.00 56.34 100 GLU A O 1
ATOM 760 N N . ALA A 1 101 ? -17.990 15.257 22.443 1.00 56.00 101 ALA A N 1
ATOM 761 C CA . ALA A 1 101 ? -18.094 15.141 20.987 1.00 56.00 101 ALA A CA 1
ATOM 762 C C . ALA A 1 101 ? -19.362 15.806 20.412 1.00 56.00 101 ALA A C 1
ATOM 764 O O . ALA A 1 101 ? -19.351 16.236 19.265 1.00 56.00 101 ALA A O 1
ATOM 765 N N . MET A 1 102 ? -20.437 15.926 21.204 1.00 58.72 102 MET A N 1
ATOM 766 C CA . MET A 1 10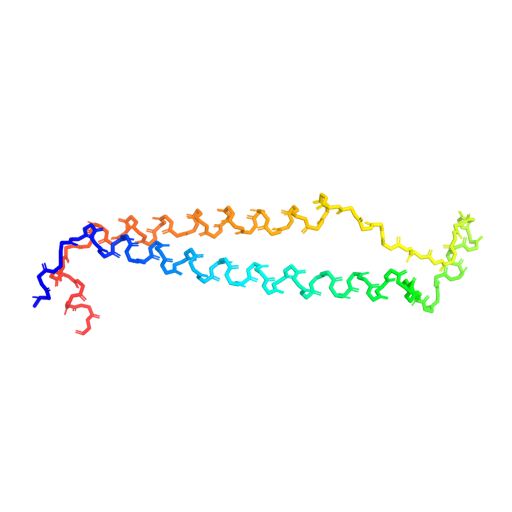2 ? -21.663 16.644 20.819 1.00 58.72 102 MET A CA 1
ATOM 767 C C . MET A 1 102 ? -21.649 18.137 21.190 1.00 58.72 102 MET A C 1
ATOM 769 O O . MET A 1 102 ? -22.552 18.852 20.779 1.00 58.72 102 MET A O 1
ATOM 773 N N . ARG A 1 103 ? -20.672 18.612 21.979 1.00 55.19 103 ARG A N 1
ATOM 774 C CA . ARG A 1 103 ? -20.536 20.033 22.365 1.00 55.19 103 ARG A CA 1
ATOM 775 C C . ARG A 1 103 ? -19.570 20.822 21.480 1.00 55.19 103 ARG A C 1
ATOM 777 O O . ARG A 1 103 ? -19.519 22.039 21.591 1.00 55.19 103 ARG A O 1
ATOM 784 N N . ALA A 1 104 ? -18.785 20.131 20.659 1.00 55.03 104 ALA A N 1
ATOM 785 C CA . ALA A 1 104 ? -17.833 20.740 19.734 1.00 55.03 104 ALA A CA 1
ATOM 786 C C . ALA A 1 104 ? -18.445 21.086 18.358 1.00 55.03 104 ALA A C 1
ATOM 788 O O . ALA A 1 104 ? -17.704 21.508 17.471 1.00 55.03 104 ALA A O 1
ATOM 789 N N . VAL A 1 105 ? -19.760 20.896 18.181 1.00 46.50 105 VAL A N 1
ATOM 790 C CA . VAL A 1 105 ? -20.537 21.276 16.987 1.00 46.50 105 VAL A CA 1
ATOM 791 C C . VAL A 1 105 ? -21.587 22.301 17.379 1.00 46.50 105 VAL A C 1
ATOM 793 O O . VAL A 1 105 ? -22.220 22.089 18.439 1.00 46.50 105 VAL A O 1
#

Mean predicted aligned error: 11.85 Å

Solvent-accessible surface area (backbone atoms only — not comparable to full-atom values): 6170 Å² total; per-residue (Å²): 131,92,80,72,57,61,70,57,56,31,51,48,54,51,50,50,52,50,52,53,50,52,52,52,44,54,53,48,49,53,51,51,48,50,54,50,55,51,37,47,74,72,38,52,72,60,98,68,43,56,69,53,19,66,74,69,78,46,75,70,57,53,60,70,81,89,42,72,64,71,65,45,50,59,54,52,52,51,50,54,50,52,55,58,59,50,47,56,59,35,56,50,52,64,69,52,55,77,67,58,72,62,66,79,106

Sequence (105 aa):
ALGLRPGHLSRLVFVETLLMSSLGLGIGILIGFAITAYLSVHGFYYPGMEEMAAKFNLPDRMYPSVTLLSLMLGPVILLIGSMLAAIYPAARLNRLLPVEAMRAV

pLDDT: mean 73.55, std 12.18, range [46.5, 92.0]

Radius of gyration: 23.33 Å; Cα contacts (8 Å, |Δi|>4): 56; chains: 1; bounding box: 59×31×52 Å